Protein AF-A0A7Y4K3S4-F1 (afdb_monomer_lite)

Radius of gyration: 18.19 Å; chains: 1; bounding box: 39×28×63 Å

Foldseek 3Di:
DVQLVVVQCPPPLSVVVDDPCCVVPPVVVVVVVLVCLLLPQDPVCPVVNLVVLLVLLLVCLVSPPDLVSVVVSLVSVLVVVLVCLVVVPPDPVSSVVSNVVSVVSSVVSSVSSPVSNVVNNVVVVVVVVVVVVVVVVVD

Secondary structure (DSSP, 8-state):
-HHHHHHHHHSTTGGGG--HHHIIIIIHHHHHHHHHHHHT--GGGHHHHHHHHHHHHHHHHHHT--HHHHHHHHHHHHHHHHHHHHHHSSSHHHHHHHHHHHHHHHHHHHHHHHHHHHHHHHHHHHHHHHHHHHHHH--

pLDDT: mean 95.07, std 4.41, range [55.06, 98.19]

Structure (mmCIF, N/CA/C/O backbone):
data_AF-A0A7Y4K3S4-F1
#
_entry.id   AF-A0A7Y4K3S4-F1
#
loop_
_atom_site.group_PDB
_atom_site.id
_atom_site.type_symbol
_atom_site.label_atom_id
_atom_site.label_alt_id
_atom_site.label_comp_id
_atom_site.label_asym_id
_atom_site.label_entity_id
_atom_site.label_seq_id
_atom_site.pdbx_PDB_ins_code
_atom_site.Cartn_x
_atom_site.Cartn_y
_atom_site.Cartn_z
_atom_site.occupancy
_atom_site.B_iso_or_equiv
_atom_site.auth_seq_id
_atom_site.auth_comp_id
_atom_site.auth_asym_id
_atom_site.auth_atom_id
_atom_site.pdbx_PDB_model_num
ATOM 1 N N . ALA A 1 1 ? -3.766 0.348 -11.217 1.00 87.25 1 ALA A N 1
ATOM 2 C CA . ALA A 1 1 ? -4.828 0.667 -10.233 1.00 87.25 1 ALA A CA 1
ATOM 3 C C . ALA A 1 1 ? -6.135 -0.085 -10.502 1.00 87.25 1 ALA A C 1
ATOM 5 O O . ALA A 1 1 ? -6.598 -0.759 -9.598 1.00 87.25 1 ALA A O 1
ATOM 6 N N . GLN A 1 2 ? -6.715 -0.032 -11.709 1.00 91.19 2 GLN A N 1
ATOM 7 C CA . GLN A 1 2 ? -7.946 -0.777 -12.031 1.00 91.19 2 GLN A CA 1
ATOM 8 C C . GLN A 1 2 ? -7.839 -2.278 -11.705 1.00 91.19 2 GLN A C 1
ATOM 10 O O . GLN A 1 2 ? -8.594 -2.786 -10.880 1.00 91.19 2 GLN A O 1
ATOM 15 N N . ARG A 1 3 ? -6.819 -2.948 -12.253 1.00 93.31 3 ARG A N 1
ATOM 16 C CA . ARG A 1 3 ? -6.565 -4.377 -12.035 1.00 93.31 3 ARG A CA 1
ATOM 17 C C . ARG A 1 3 ? -6.435 -4.782 -10.559 1.00 93.31 3 ARG A C 1
ATOM 19 O O . ARG A 1 3 ? -6.918 -5.833 -10.158 1.00 93.31 3 ARG A O 1
ATOM 26 N N . PHE A 1 4 ? -5.860 -3.914 -9.725 1.00 95.25 4 PHE A N 1
ATOM 27 C CA . PHE A 1 4 ? -5.789 -4.121 -8.275 1.00 95.25 4 PHE A CA 1
ATOM 28 C C . PHE A 1 4 ? -7.178 -4.238 -7.640 1.00 95.25 4 PHE A C 1
ATOM 30 O O . PHE A 1 4 ? -7.427 -5.171 -6.878 1.00 95.25 4 PHE A O 1
ATOM 37 N N . TYR A 1 5 ? -8.098 -3.327 -7.970 1.00 95.25 5 TYR A N 1
ATOM 38 C CA . TYR A 1 5 ? -9.444 -3.367 -7.403 1.00 95.25 5 TYR A CA 1
ATOM 39 C C . TYR A 1 5 ? -10.297 -4.480 -8.006 1.00 95.25 5 TYR A C 1
ATOM 41 O O . TYR A 1 5 ? -11.087 -5.064 -7.274 1.00 95.25 5 TYR A O 1
ATOM 49 N N . GLU A 1 6 ? -10.115 -4.827 -9.283 1.00 94.25 6 GLU A N 1
ATOM 50 C CA . GLU A 1 6 ? -10.768 -5.998 -9.887 1.00 94.25 6 GLU A CA 1
ATOM 51 C C . GLU A 1 6 ? -10.431 -7.281 -9.120 1.00 94.25 6 GLU A C 1
ATOM 53 O O . GLU A 1 6 ? -11.334 -8.026 -8.744 1.00 94.25 6 GLU A O 1
ATOM 58 N N . VAL A 1 7 ? -9.148 -7.502 -8.815 1.00 94.81 7 VAL A N 1
ATOM 59 C CA . VAL A 1 7 ? -8.703 -8.676 -8.048 1.00 94.81 7 VAL A CA 1
ATOM 60 C C . VAL A 1 7 ? -9.234 -8.643 -6.612 1.00 94.81 7 VAL A C 1
ATOM 62 O O . VAL A 1 7 ? -9.724 -9.656 -6.117 1.00 94.81 7 VAL A O 1
ATOM 65 N N . LEU A 1 8 ? -9.179 -7.498 -5.924 1.00 94.69 8 LEU A N 1
ATOM 66 C CA . LEU A 1 8 ? -9.666 -7.412 -4.541 1.00 94.69 8 LEU A CA 1
ATOM 67 C C . LEU A 1 8 ? -11.195 -7.503 -4.429 1.00 94.69 8 LEU A C 1
ATOM 69 O O . LEU A 1 8 ? -11.695 -8.027 -3.440 1.00 94.69 8 LEU A O 1
ATOM 73 N N . LEU A 1 9 ? -11.957 -7.057 -5.429 1.00 94.44 9 LEU A N 1
ATOM 74 C CA . LEU A 1 9 ? -13.419 -7.205 -5.442 1.00 94.44 9 LEU A CA 1
ATOM 75 C C . LEU A 1 9 ? -13.867 -8.670 -5.587 1.00 94.44 9 LEU A C 1
ATOM 77 O O . LEU A 1 9 ? -14.992 -8.996 -5.204 1.00 94.44 9 LEU A O 1
ATOM 81 N N . GLN A 1 10 ? -12.997 -9.546 -6.100 1.00 94.56 10 GLN A N 1
ATOM 82 C CA . GLN A 1 10 ? -13.227 -10.993 -6.163 1.00 94.56 10 GLN A CA 1
ATOM 83 C C . GLN A 1 10 ? -12.910 -11.711 -4.840 1.00 94.56 10 GLN A C 1
ATOM 85 O O . GLN A 1 10 ? -13.362 -12.834 -4.628 1.00 94.56 10 GLN A O 1
ATOM 90 N N . ASP A 1 11 ? -12.172 -11.079 -3.924 1.00 95.19 11 ASP A N 1
ATOM 91 C CA . ASP A 1 11 ? -11.886 -11.631 -2.601 1.00 95.19 11 ASP A CA 1
ATOM 92 C C . ASP A 1 11 ? -13.023 -11.285 -1.623 1.00 95.19 11 ASP A C 1
ATOM 94 O O . ASP A 1 11 ? -13.282 -10.120 -1.311 1.00 95.19 11 ASP A O 1
ATOM 98 N N . GLY A 1 12 ? -13.709 -12.308 -1.105 1.00 95.69 12 GLY A N 1
ATOM 99 C CA . GLY A 1 12 ? -14.866 -12.127 -0.223 1.00 95.69 12 GLY A CA 1
ATOM 100 C C . GLY A 1 12 ? -14.567 -11.401 1.096 1.00 95.69 12 GLY A C 1
ATOM 101 O O . GLY A 1 12 ? -15.481 -10.817 1.681 1.00 95.69 12 GLY A O 1
ATOM 102 N N . ARG A 1 13 ? -13.315 -11.398 1.576 1.00 95.88 13 ARG A N 1
ATOM 103 C CA . ARG A 1 13 ? -12.906 -10.630 2.765 1.00 95.88 13 ARG A CA 1
ATOM 104 C C . ARG A 1 13 ? -12.630 -9.179 2.390 1.00 95.88 13 ARG A C 1
ATOM 106 O O . ARG A 1 13 ? -13.098 -8.286 3.091 1.00 95.88 13 ARG A O 1
ATOM 113 N N . ALA A 1 14 ? -11.931 -8.937 1.281 1.00 95.31 14 ALA A N 1
ATOM 114 C CA . ALA A 1 14 ? -11.623 -7.581 0.823 1.00 95.31 14 ALA A CA 1
ATOM 115 C C . ALA A 1 14 ? -12.877 -6.822 0.360 1.00 95.31 14 ALA A C 1
ATOM 117 O O . ALA A 1 14 ? -13.025 -5.640 0.668 1.00 95.31 14 ALA A O 1
ATOM 118 N N . ARG A 1 15 ? -13.833 -7.505 -0.282 1.00 94.88 15 ARG A N 1
ATOM 119 C CA . ARG A 1 15 ? -15.110 -6.921 -0.724 1.00 94.88 15 ARG A CA 1
ATOM 120 C C . ARG A 1 15 ? -15.946 -6.329 0.419 1.00 94.88 15 ARG A C 1
ATOM 122 O O . ARG A 1 15 ? -16.753 -5.443 0.174 1.00 94.88 15 ARG A O 1
ATOM 129 N N . ARG A 1 16 ? -15.733 -6.743 1.674 1.00 95.31 16 ARG A N 1
ATOM 130 C CA . ARG A 1 16 ? -16.394 -6.133 2.848 1.00 95.31 16 ARG A CA 1
ATOM 131 C C . ARG A 1 16 ? -15.979 -4.678 3.081 1.00 95.31 16 ARG A C 1
ATOM 133 O O . ARG A 1 16 ? -16.710 -3.940 3.730 1.00 95.31 16 ARG A O 1
ATOM 14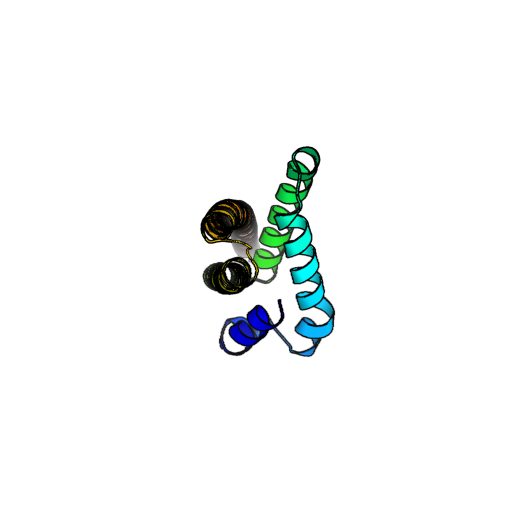0 N N . PHE A 1 17 ? -14.825 -4.277 2.553 1.00 94.31 17 PHE A N 1
ATOM 141 C CA . PHE A 1 17 ? -14.255 -2.937 2.700 1.00 94.31 17 PHE A CA 1
ATOM 142 C C . PHE A 1 17 ? -14.357 -2.100 1.418 1.00 94.31 17 PHE A C 1
ATOM 144 O O . PHE A 1 17 ? -13.855 -0.979 1.389 1.00 94.31 17 PHE A O 1
ATOM 151 N N . LEU A 1 18 ? -14.951 -2.646 0.350 1.00 93.50 18 LEU A N 1
ATOM 152 C CA . LEU A 1 18 ? -14.931 -2.061 -0.989 1.00 93.50 18 LEU A CA 1
ATOM 153 C C . LEU A 1 18 ? -16.332 -2.067 -1.609 1.00 93.50 18 LEU A C 1
ATOM 155 O O . LEU A 1 18 ? -16.986 -3.105 -1.680 1.00 93.50 18 LEU A O 1
ATOM 159 N N . SER A 1 19 ? -16.753 -0.931 -2.164 1.00 89.75 19 SER A N 1
ATOM 160 C CA . SER A 1 19 ? -17.888 -0.854 -3.094 1.00 89.75 19 SER A CA 1
ATOM 161 C C . SER A 1 19 ? -17.427 -0.359 -4.466 1.00 89.75 19 SER A C 1
ATOM 163 O O . SER A 1 19 ? -16.432 0.359 -4.565 1.00 89.75 19 SER A O 1
ATOM 165 N N . HIS A 1 20 ? -18.133 -0.723 -5.543 1.00 87.75 20 HIS A N 1
ATOM 166 C CA . HIS A 1 20 ? -17.777 -0.270 -6.897 1.00 87.75 20 HIS A CA 1
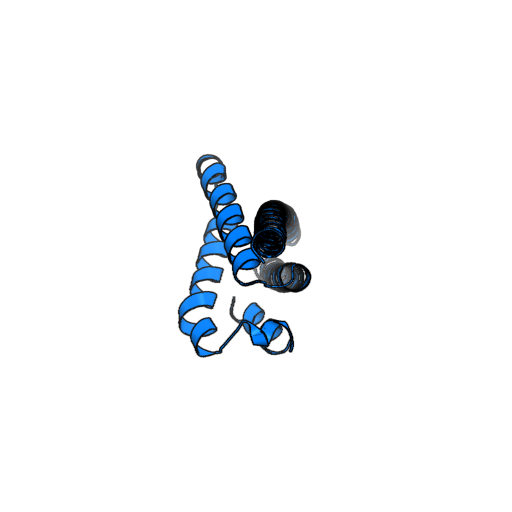ATOM 167 C C . HIS A 1 20 ? -17.745 1.259 -7.013 1.00 87.75 20 HIS A C 1
ATOM 169 O O . HIS A 1 20 ? -16.837 1.809 -7.635 1.00 87.75 20 HIS A O 1
ATOM 175 N N . ASP A 1 21 ? -18.691 1.939 -6.365 1.00 92.06 21 ASP A N 1
ATOM 176 C CA . ASP A 1 21 ? -18.753 3.397 -6.360 1.00 92.06 21 ASP A CA 1
ATOM 177 C C . ASP A 1 21 ? -17.566 4.017 -5.607 1.00 92.06 21 ASP A C 1
ATOM 179 O O . ASP A 1 21 ? -16.834 4.844 -6.152 1.00 92.06 21 ASP A O 1
ATOM 183 N N . GLN A 1 22 ? -17.278 3.522 -4.398 1.00 91.81 22 GLN A N 1
ATOM 184 C CA . GLN A 1 22 ? -16.139 3.976 -3.599 1.00 91.81 22 GLN A CA 1
ATOM 185 C C . GLN A 1 22 ? -14.807 3.746 -4.327 1.00 91.81 22 GLN A C 1
ATOM 187 O O . GLN A 1 22 ? -13.921 4.607 -4.302 1.00 91.81 22 GLN A O 1
ATOM 192 N N . VAL A 1 23 ? -14.667 2.599 -5.000 1.00 92.75 23 VAL A N 1
ATOM 193 C CA . VAL A 1 23 ? -13.496 2.276 -5.817 1.00 92.75 23 VAL A CA 1
ATOM 194 C C . VAL A 1 23 ? -13.328 3.297 -6.936 1.00 92.75 23 VAL A C 1
ATOM 196 O O . VAL A 1 23 ? -12.270 3.920 -7.024 1.00 92.75 23 VAL A O 1
ATOM 199 N N . LYS A 1 24 ? -14.369 3.508 -7.748 1.00 91.19 24 LYS A N 1
ATOM 200 C CA . LYS A 1 24 ? -14.306 4.376 -8.927 1.00 91.19 24 LYS A CA 1
ATOM 201 C C . LYS A 1 24 ? -14.077 5.839 -8.555 1.00 91.19 24 LYS A C 1
ATOM 203 O O . LYS A 1 24 ? -13.236 6.499 -9.158 1.00 91.19 24 LYS A O 1
ATOM 208 N N . GLN A 1 25 ? -14.811 6.344 -7.566 1.00 93.88 25 GLN A N 1
ATOM 209 C CA . GLN A 1 25 ? -14.819 7.770 -7.248 1.00 93.88 25 GLN A CA 1
ATOM 210 C C . GLN A 1 25 ? -13.662 8.199 -6.340 1.00 93.88 25 GLN A C 1
ATOM 212 O O . GLN A 1 25 ? -13.236 9.352 -6.392 1.00 93.88 25 GLN A O 1
ATOM 217 N N . ARG A 1 26 ? -13.156 7.305 -5.478 1.00 94.12 26 ARG A N 1
ATOM 218 C CA . ARG A 1 26 ? -12.217 7.693 -4.409 1.00 94.12 26 ARG A CA 1
ATOM 219 C C . ARG A 1 26 ? -10.941 6.867 -4.392 1.00 94.12 26 ARG A C 1
ATOM 221 O O . ARG A 1 26 ? -9.853 7.443 -4.437 1.00 94.12 26 ARG A O 1
ATOM 228 N N . LEU A 1 27 ? -11.056 5.542 -4.309 1.00 95.38 27 LEU A N 1
ATOM 229 C CA . LEU A 1 27 ? -9.900 4.692 -4.010 1.00 95.38 27 LEU A CA 1
ATOM 230 C C . LEU A 1 27 ? -8.960 4.543 -5.210 1.00 95.38 27 LEU A C 1
ATOM 232 O O . LEU A 1 27 ? -7.749 4.658 -5.046 1.00 95.38 27 LEU A O 1
ATOM 236 N N . GLN A 1 28 ? -9.488 4.377 -6.424 1.00 95.38 28 GLN A N 1
ATOM 237 C CA . GLN A 1 28 ? -8.663 4.268 -7.627 1.00 95.38 28 GLN A CA 1
ATOM 238 C C . GLN A 1 28 ? -7.843 5.539 -7.910 1.00 95.38 28 GLN A C 1
ATOM 240 O O . GLN A 1 28 ? -6.627 5.405 -8.082 1.00 95.38 28 GLN A O 1
ATOM 245 N N . PRO A 1 29 ? -8.420 6.757 -7.879 1.00 96.44 29 PRO A N 1
ATOM 246 C CA . PRO A 1 29 ? -7.631 7.983 -7.984 1.00 96.44 29 PRO A CA 1
ATOM 247 C C . PRO A 1 29 ? -6.593 8.133 -6.863 1.00 96.44 29 PRO A C 1
ATOM 249 O O . PRO A 1 29 ? -5.474 8.576 -7.112 1.00 96.44 29 PRO A O 1
ATOM 252 N N . ALA A 1 30 ? -6.935 7.756 -5.625 1.00 96.06 30 ALA A N 1
ATOM 253 C CA . ALA A 1 30 ? -5.996 7.808 -4.503 1.00 96.06 30 ALA A CA 1
ATOM 254 C C . ALA A 1 30 ? -4.811 6.850 -4.695 1.00 96.06 30 ALA A C 1
ATOM 256 O O . ALA A 1 30 ? -3.668 7.251 -4.497 1.00 96.06 30 ALA A O 1
ATOM 257 N N . MET A 1 31 ? -5.074 5.626 -5.156 1.00 96.56 31 MET A N 1
ATOM 258 C CA . MET A 1 31 ? -4.045 4.637 -5.476 1.00 96.56 31 MET A CA 1
ATOM 259 C C . MET A 1 31 ? -3.116 5.122 -6.593 1.00 96.56 31 MET A C 1
ATOM 261 O O . MET A 1 31 ? -1.907 4.948 -6.507 1.00 96.56 31 MET A O 1
ATOM 265 N N . GLN A 1 32 ? -3.661 5.752 -7.637 1.00 96.25 32 GLN A N 1
ATOM 266 C CA . GLN A 1 32 ? -2.846 6.323 -8.715 1.00 96.25 32 GLN A CA 1
ATOM 267 C C . GLN A 1 32 ? -1.925 7.432 -8.200 1.00 96.25 32 GLN A C 1
ATOM 269 O O . GLN A 1 32 ? -0.738 7.413 -8.507 1.00 96.25 32 GLN A O 1
ATOM 274 N N . ARG A 1 33 ? -2.443 8.354 -7.376 1.00 96.44 33 ARG A N 1
ATOM 275 C CA . ARG A 1 33 ? -1.618 9.402 -6.753 1.00 96.44 33 ARG A CA 1
ATOM 276 C C . ARG A 1 33 ? -0.524 8.817 -5.864 1.00 96.44 33 ARG A C 1
ATOM 278 O O . ARG A 1 33 ? 0.611 9.269 -5.946 1.00 96.44 33 ARG A O 1
ATOM 285 N N . TRP A 1 34 ? -0.853 7.804 -5.062 1.00 96.38 34 TRP A N 1
ATOM 286 C CA . TRP A 1 34 ? 0.122 7.118 -4.214 1.00 96.38 34 TRP A CA 1
ATOM 287 C C . TRP A 1 34 ? 1.224 6.442 -5.036 1.00 96.38 34 TRP A C 1
ATOM 289 O O . TRP A 1 34 ? 2.392 6.612 -4.712 1.00 96.38 34 TRP A O 1
ATOM 299 N N . LEU A 1 35 ? 0.876 5.747 -6.127 1.00 95.94 35 LEU A N 1
ATOM 300 C CA . LEU A 1 35 ? 1.860 5.128 -7.023 1.00 95.94 35 LEU A CA 1
ATOM 301 C C . LEU A 1 35 ? 2.784 6.166 -7.661 1.00 95.94 35 LEU A C 1
ATOM 303 O O . LEU A 1 35 ? 3.994 5.978 -7.649 1.00 95.94 35 LEU A O 1
ATOM 307 N N . VAL A 1 36 ? 2.231 7.261 -8.194 1.00 95.62 36 VAL A N 1
ATOM 308 C CA . VAL A 1 36 ? 3.042 8.333 -8.791 1.00 95.62 36 VAL A CA 1
ATOM 309 C C . VAL A 1 36 ? 3.990 8.907 -7.747 1.00 95.62 36 VAL A C 1
ATOM 311 O O . VAL A 1 36 ? 5.192 8.912 -7.970 1.00 95.62 36 VAL A O 1
ATOM 314 N N . GLN A 1 37 ? 3.473 9.300 -6.580 1.00 95.56 37 GLN A N 1
ATOM 315 C CA . GLN A 1 37 ? 4.298 9.827 -5.497 1.00 95.56 37 GLN A CA 1
ATOM 316 C C . GLN A 1 37 ? 5.416 8.849 -5.120 1.00 95.56 37 GLN A C 1
ATOM 318 O O . GLN A 1 37 ? 6.571 9.252 -5.037 1.00 95.56 37 GLN A O 1
ATOM 323 N N . LEU A 1 38 ? 5.088 7.574 -4.906 1.00 94.69 38 LEU A N 1
ATOM 324 C CA . LEU A 1 38 ? 6.046 6.560 -4.480 1.00 94.69 38 LEU A CA 1
ATOM 325 C C . LEU A 1 38 ? 7.172 6.363 -5.506 1.00 94.69 38 LEU A C 1
ATOM 327 O O . LEU A 1 38 ? 8.333 6.283 -5.120 1.00 94.69 38 LEU A O 1
ATOM 331 N N . LEU A 1 39 ? 6.836 6.316 -6.797 1.00 94.12 39 LEU A N 1
ATOM 332 C CA . LEU A 1 39 ? 7.788 6.016 -7.871 1.00 94.12 39 LEU A CA 1
ATOM 333 C C . LEU A 1 39 ? 8.583 7.234 -8.356 1.00 94.12 39 LEU A C 1
ATOM 335 O O . LEU A 1 39 ? 9.612 7.061 -9.000 1.00 94.12 39 LEU A O 1
ATOM 339 N N . THR A 1 40 ? 8.136 8.455 -8.054 1.00 95.19 40 THR A N 1
ATOM 340 C CA . THR A 1 40 ? 8.829 9.694 -8.446 1.00 95.19 40 THR A CA 1
ATOM 341 C C . THR A 1 40 ? 9.401 10.462 -7.253 1.00 95.19 40 THR A C 1
ATOM 343 O O . THR A 1 40 ? 9.759 11.632 -7.394 1.00 95.19 40 THR A O 1
ATOM 346 N N . THR A 1 41 ? 9.451 9.856 -6.062 1.00 95.94 41 THR A N 1
ATOM 347 C CA . THR A 1 41 ? 10.042 10.488 -4.873 1.00 95.94 41 THR A CA 1
ATOM 348 C C . THR A 1 41 ? 11.552 10.645 -5.056 1.00 95.94 41 THR A C 1
ATOM 350 O O . THR A 1 41 ? 12.262 9.669 -5.282 1.00 95.94 41 THR A O 1
ATOM 353 N N . ASN A 1 42 ? 12.047 11.875 -4.918 1.00 94.88 42 ASN A N 1
ATOM 354 C CA . ASN A 1 42 ? 13.474 12.190 -4.852 1.00 94.88 42 ASN A CA 1
ATOM 355 C C . ASN A 1 42 ? 13.939 12.320 -3.388 1.00 94.88 42 ASN A C 1
ATOM 357 O O . ASN A 1 42 ? 13.138 12.177 -2.464 1.00 94.88 42 ASN A O 1
ATOM 361 N N . ALA A 1 43 ? 15.225 12.618 -3.175 1.00 94.69 43 ALA A N 1
ATOM 362 C CA . ALA A 1 43 ? 15.819 12.733 -1.841 1.00 94.69 43 ALA A CA 1
ATOM 363 C C . ALA A 1 43 ? 15.058 13.703 -0.914 1.00 94.69 43 ALA A C 1
ATOM 365 O O . ALA A 1 43 ? 14.735 13.345 0.219 1.00 94.69 43 ALA A O 1
ATOM 366 N N . ASP A 1 44 ? 14.690 14.882 -1.419 1.00 96.62 44 ASP A N 1
ATOM 367 C CA . ASP A 1 44 ? 13.961 15.897 -0.648 1.00 96.62 44 ASP A CA 1
ATOM 368 C C . ASP A 1 44 ? 12.536 15.440 -0.282 1.00 96.62 44 ASP A C 1
ATOM 370 O O . ASP A 1 44 ? 11.981 15.824 0.749 1.00 96.62 44 ASP A O 1
ATOM 374 N N . GLY A 1 45 ? 11.939 14.576 -1.108 1.00 95.69 45 GLY A N 1
ATOM 375 C CA . GLY A 1 45 ? 10.599 14.028 -0.911 1.00 95.69 45 GLY A CA 1
ATOM 376 C C . GLY A 1 45 ? 10.513 12.860 0.076 1.00 95.69 45 GLY A C 1
ATOM 377 O O . GLY A 1 45 ? 9.401 12.495 0.473 1.00 95.69 45 GLY A O 1
ATOM 378 N N . ILE A 1 46 ? 11.640 12.275 0.506 1.00 95.50 46 ILE A N 1
ATOM 379 C CA . ILE A 1 46 ? 11.655 11.047 1.324 1.00 95.50 46 ILE A CA 1
ATOM 380 C C . ILE A 1 46 ? 10.860 11.224 2.621 1.00 95.50 46 ILE A C 1
ATOM 382 O O . ILE A 1 46 ? 10.025 10.382 2.958 1.00 95.50 46 ILE A O 1
ATOM 386 N N . ALA A 1 47 ? 11.056 12.336 3.337 1.00 96.19 47 ALA A N 1
ATOM 387 C CA . ALA A 1 47 ? 10.344 12.590 4.591 1.00 96.19 47 ALA A CA 1
ATOM 388 C C . ALA A 1 47 ? 8.815 12.623 4.390 1.00 96.19 47 ALA A C 1
ATOM 390 O O . ALA A 1 47 ? 8.062 12.052 5.186 1.00 96.19 47 ALA A O 1
ATOM 391 N N . GLY A 1 48 ? 8.356 13.229 3.290 1.00 96.00 48 GLY A N 1
ATOM 392 C CA . GLY A 1 48 ? 6.942 13.272 2.916 1.00 96.00 48 GLY A CA 1
ATOM 393 C C . GLY A 1 48 ? 6.390 11.903 2.510 1.00 96.00 48 GLY A C 1
ATOM 394 O O . GLY A 1 48 ? 5.277 11.540 2.905 1.00 96.00 48 GLY A O 1
ATOM 395 N N . ALA A 1 49 ? 7.169 11.105 1.777 1.00 95.75 49 ALA A N 1
ATOM 396 C CA . ALA A 1 49 ? 6.796 9.742 1.407 1.00 95.75 49 ALA A CA 1
ATOM 397 C C . ALA A 1 49 ? 6.640 8.843 2.644 1.00 95.75 49 ALA A C 1
ATOM 399 O O . ALA A 1 49 ? 5.628 8.152 2.777 1.00 95.75 49 ALA A O 1
ATOM 400 N N . VAL A 1 50 ? 7.575 8.920 3.598 1.00 96.50 50 VAL A N 1
ATOM 401 C CA . VAL A 1 50 ? 7.504 8.188 4.873 1.00 96.50 50 VAL A CA 1
ATOM 402 C C . VAL A 1 50 ? 6.282 8.616 5.689 1.00 96.50 50 VAL A C 1
ATOM 404 O O . VAL A 1 50 ? 5.540 7.764 6.182 1.00 96.50 50 VAL A O 1
ATOM 407 N N . ALA A 1 51 ? 6.025 9.923 5.808 1.00 97.06 51 ALA A N 1
ATOM 408 C CA . ALA A 1 51 ? 4.833 10.428 6.491 1.00 97.06 51 ALA A CA 1
ATOM 409 C C . ALA A 1 51 ? 3.540 9.910 5.838 1.00 97.06 51 ALA A C 1
ATOM 411 O O . ALA A 1 51 ? 2.606 9.513 6.537 1.00 97.06 51 ALA A O 1
ATOM 412 N N . SER A 1 52 ? 3.515 9.828 4.506 1.00 96.31 52 SER A N 1
ATOM 413 C CA . SER A 1 52 ? 2.379 9.287 3.758 1.00 96.31 52 SER A CA 1
ATOM 414 C C . SER A 1 52 ? 2.149 7.804 4.069 1.00 96.31 52 SER A C 1
ATOM 416 O O . SER A 1 52 ? 1.010 7.421 4.334 1.00 96.31 52 SER A O 1
ATOM 418 N N . GLN A 1 53 ? 3.201 6.974 4.134 1.00 97.62 53 GLN A N 1
ATOM 419 C CA . GLN A 1 53 ? 3.039 5.557 4.504 1.00 97.62 53 GLN A CA 1
ATOM 420 C C . GLN A 1 53 ? 2.499 5.386 5.927 1.00 97.62 53 GLN A C 1
ATOM 422 O O . GLN A 1 53 ? 1.667 4.508 6.159 1.00 97.62 53 GLN A O 1
ATOM 427 N N . ARG A 1 54 ? 2.895 6.258 6.868 1.00 97.81 54 ARG A N 1
ATOM 428 C CA . ARG A 1 54 ? 2.348 6.248 8.235 1.00 97.81 54 ARG A CA 1
ATOM 429 C C . ARG A 1 54 ? 0.850 6.528 8.248 1.00 97.81 54 ARG A C 1
ATOM 431 O O . ARG A 1 54 ? 0.091 5.746 8.814 1.00 97.81 54 ARG A O 1
ATOM 438 N N . VAL A 1 55 ? 0.422 7.593 7.567 1.00 97.75 55 VAL A N 1
ATOM 439 C CA . VAL A 1 55 ? -1.001 7.950 7.450 1.00 97.75 55 VAL A CA 1
ATOM 440 C C . VAL A 1 55 ? -1.794 6.811 6.813 1.00 97.75 55 VAL A C 1
ATOM 442 O O . VAL A 1 55 ? -2.871 6.460 7.291 1.00 97.75 55 VAL A O 1
ATOM 445 N N . ILE A 1 56 ? -1.263 6.199 5.754 1.00 97.69 56 ILE A N 1
ATOM 446 C CA . ILE A 1 56 ? -1.926 5.085 5.075 1.00 97.69 56 ILE A CA 1
ATOM 447 C C . ILE A 1 56 ? -2.040 3.871 6.007 1.00 97.69 56 ILE A C 1
ATOM 449 O O . ILE A 1 56 ? -3.115 3.274 6.080 1.00 97.69 56 ILE A O 1
ATOM 453 N N . GLY A 1 57 ? -0.984 3.521 6.745 1.00 98.00 57 GLY A N 1
ATOM 454 C CA . GLY A 1 57 ? -1.012 2.435 7.730 1.00 98.00 57 GLY A CA 1
ATOM 455 C C . GLY A 1 57 ? -2.035 2.677 8.844 1.00 98.00 57 GLY A C 1
ATOM 456 O O . GLY A 1 57 ? -2.842 1.794 9.141 1.00 98.00 57 GLY A O 1
ATOM 457 N N . ASP A 1 58 ? -2.079 3.897 9.389 1.00 98.06 58 ASP A N 1
ATOM 458 C CA . ASP A 1 58 ? -3.065 4.311 10.395 1.00 98.06 58 ASP A CA 1
ATOM 459 C C . ASP A 1 58 ? -4.506 4.196 9.867 1.00 98.06 58 ASP A C 1
ATOM 461 O O . ASP A 1 58 ? -5.398 3.730 10.582 1.00 98.06 58 ASP A O 1
ATOM 465 N N . VAL A 1 59 ? -4.754 4.596 8.613 1.00 97.19 59 VAL A N 1
ATOM 466 C CA . VAL A 1 59 ? -6.075 4.479 7.975 1.00 97.19 59 VAL A CA 1
ATOM 467 C C . VAL A 1 59 ? -6.483 3.013 7.834 1.00 97.19 59 VAL A C 1
ATOM 469 O O . VAL A 1 59 ? -7.593 2.660 8.233 1.00 97.19 59 VAL A O 1
ATOM 472 N N . HIS A 1 60 ? -5.603 2.144 7.330 1.00 97.50 60 HIS A N 1
ATOM 473 C CA . HIS A 1 60 ? -5.908 0.715 7.197 1.00 97.50 60 HIS A CA 1
ATOM 474 C C . HIS A 1 60 ? -6.191 0.062 8.556 1.00 97.50 60 HIS A C 1
ATOM 476 O O . HIS A 1 60 ? -7.135 -0.723 8.669 1.00 97.50 60 HIS A O 1
ATOM 482 N N . ALA A 1 61 ? -5.433 0.421 9.597 1.00 97.38 61 ALA A N 1
ATOM 483 C CA . ALA A 1 61 ? -5.647 -0.086 10.950 1.00 97.38 61 ALA A CA 1
ATOM 484 C C . ALA A 1 61 ? -6.983 0.373 11.532 1.00 97.38 61 ALA A C 1
ATOM 486 O O . ALA A 1 61 ? -7.717 -0.440 12.091 1.00 97.38 61 ALA A O 1
ATOM 487 N N . ARG A 1 62 ? -7.325 1.654 11.350 1.00 95.81 62 ARG A N 1
ATOM 488 C CA . ARG A 1 62 ? -8.585 2.239 11.823 1.00 95.81 62 ARG A CA 1
ATOM 489 C C . ARG A 1 62 ? -9.805 1.631 11.137 1.00 95.81 62 ARG A C 1
ATOM 491 O O . ARG A 1 62 ? -10.809 1.392 11.794 1.00 95.81 62 ARG A O 1
ATOM 498 N N . VAL A 1 63 ? -9.719 1.382 9.830 1.00 95.06 63 VAL A N 1
ATOM 499 C CA . VAL A 1 63 ? -10.778 0.690 9.072 1.00 95.06 63 VAL A CA 1
ATOM 500 C C . VAL A 1 63 ? -10.840 -0.799 9.442 1.00 95.06 63 VAL A C 1
ATOM 502 O O . VAL A 1 63 ? -11.865 -1.447 9.246 1.00 95.06 63 VAL A O 1
ATOM 505 N N . GLY A 1 64 ? -9.763 -1.349 10.009 1.00 95.94 64 GLY A N 1
ATOM 506 C CA . GLY A 1 64 ? -9.680 -2.748 10.414 1.00 95.94 64 GLY A CA 1
ATOM 507 C C . GLY A 1 64 ? -9.391 -3.697 9.253 1.00 95.94 64 GLY A C 1
ATOM 508 O O . GLY A 1 64 ? -9.760 -4.869 9.325 1.00 95.94 64 GLY A O 1
ATOM 509 N N . ILE A 1 65 ? -8.740 -3.211 8.190 1.00 96.69 65 ILE A N 1
ATOM 510 C CA . ILE A 1 65 ? -8.369 -4.034 7.034 1.00 96.69 65 ILE A CA 1
ATOM 511 C C . ILE A 1 65 ? -7.275 -5.021 7.468 1.00 96.69 65 ILE A C 1
ATOM 513 O O . ILE A 1 65 ? -6.216 -4.577 7.906 1.00 96.69 65 ILE A O 1
ATOM 517 N N . PRO A 1 66 ? -7.480 -6.345 7.335 1.00 96.31 66 PRO A N 1
ATOM 518 C CA . PRO A 1 66 ? -6.458 -7.335 7.659 1.00 96.31 66 PRO A CA 1
ATOM 519 C C . PRO A 1 66 ? -5.147 -7.090 6.905 1.00 96.31 66 PRO A C 1
ATOM 521 O O . PRO A 1 66 ? -5.153 -6.883 5.690 1.00 96.31 66 PRO A O 1
ATOM 524 N N . VAL A 1 67 ? -4.016 -7.164 7.613 1.00 95.56 67 VAL A N 1
ATOM 525 C CA . VAL A 1 67 ? -2.690 -6.885 7.033 1.00 95.56 67 VAL A CA 1
ATOM 526 C C . VAL A 1 67 ? -2.350 -7.831 5.876 1.00 95.56 67 VAL A C 1
ATOM 528 O O . VAL A 1 67 ? -1.732 -7.417 4.902 1.00 95.56 67 VAL A O 1
ATOM 531 N N . ASP A 1 68 ? -2.837 -9.074 5.910 1.00 96.50 68 ASP A N 1
ATOM 532 C CA . ASP A 1 68 ? -2.652 -10.029 4.814 1.00 96.50 68 ASP A CA 1
ATOM 533 C C . ASP A 1 68 ? -3.383 -9.612 3.520 1.00 96.50 68 ASP A C 1
ATOM 535 O O . ASP A 1 68 ? -2.941 -9.944 2.420 1.00 96.50 68 ASP A O 1
ATOM 539 N N . LEU A 1 69 ? -4.477 -8.842 3.620 1.00 97.44 69 LEU A N 1
ATOM 540 C CA . LEU A 1 69 ? -5.147 -8.267 2.449 1.00 97.44 69 LEU A CA 1
ATOM 541 C C . LEU A 1 69 ? -4.383 -7.059 1.899 1.00 97.44 69 LEU A C 1
ATOM 543 O O . LEU A 1 69 ? -4.337 -6.878 0.682 1.00 97.44 69 LEU A O 1
ATOM 547 N N . VAL A 1 70 ? -3.747 -6.270 2.772 1.00 96.75 70 VAL A N 1
ATOM 548 C CA . VAL A 1 70 ? -2.863 -5.165 2.365 1.00 96.75 70 VAL A CA 1
ATOM 549 C C . VAL A 1 70 ? -1.668 -5.714 1.580 1.00 96.75 70 VAL A C 1
ATOM 551 O O . VAL A 1 70 ? -1.414 -5.275 0.455 1.00 96.75 70 VAL A O 1
ATOM 554 N N . THR A 1 71 ? -0.989 -6.738 2.105 1.00 95.94 71 THR A N 1
ATOM 555 C CA . THR A 1 71 ? 0.163 -7.361 1.432 1.00 95.94 71 THR A CA 1
ATOM 556 C C . THR A 1 71 ? -0.240 -8.113 0.161 1.00 95.94 71 THR A C 1
ATOM 558 O O . THR A 1 71 ? 0.462 -8.030 -0.849 1.00 95.94 71 THR A O 1
ATOM 561 N N . ARG A 1 72 ? -1.411 -8.771 0.135 1.00 96.19 72 ARG A N 1
ATOM 562 C CA . ARG A 1 72 ? -2.003 -9.315 -1.104 1.00 96.19 72 ARG A CA 1
ATOM 563 C C . ARG A 1 72 ? -2.184 -8.225 -2.155 1.00 96.19 72 ARG A C 1
ATOM 565 O O . ARG A 1 72 ? -1.814 -8.435 -3.309 1.00 96.19 72 ARG A O 1
ATOM 572 N N . GLY A 1 73 ? -2.744 -7.084 -1.768 1.00 96.25 73 GLY A N 1
ATOM 573 C CA . GLY A 1 73 ? -2.934 -5.949 -2.658 1.00 96.25 73 GLY A CA 1
ATOM 574 C C . GLY A 1 73 ? -1.611 -5.442 -3.239 1.00 96.25 73 GLY A C 1
ATOM 575 O O . GLY A 1 73 ? -1.492 -5.270 -4.453 1.00 96.25 73 GLY A O 1
ATOM 576 N N . ALA A 1 74 ? -0.593 -5.262 -2.399 1.00 96.44 74 ALA A N 1
ATOM 577 C CA . ALA A 1 74 ? 0.729 -4.844 -2.857 1.00 96.44 74 ALA A CA 1
ATOM 578 C C . ALA A 1 74 ? 1.368 -5.849 -3.820 1.00 96.44 74 ALA A C 1
ATOM 580 O O . ALA A 1 74 ? 1.930 -5.440 -4.832 1.00 96.44 74 ALA A O 1
ATOM 581 N N . ARG A 1 75 ? 1.211 -7.155 -3.572 1.00 96.56 75 ARG A N 1
ATOM 582 C CA . ARG A 1 75 ? 1.667 -8.201 -4.499 1.00 96.56 75 ARG A CA 1
ATOM 583 C C . ARG A 1 75 ? 1.001 -8.085 -5.872 1.00 96.56 75 ARG A C 1
ATOM 585 O O . ARG A 1 75 ? 1.684 -8.235 -6.879 1.00 96.56 75 ARG A O 1
ATOM 592 N N . VAL A 1 76 ? -0.305 -7.801 -5.923 1.00 97.12 76 VAL A N 1
ATOM 593 C CA . VAL A 1 76 ? -1.018 -7.566 -7.194 1.00 97.12 76 VAL A CA 1
ATOM 594 C C . VAL A 1 76 ? -0.450 -6.338 -7.907 1.00 97.12 76 VAL A C 1
ATOM 596 O O . VAL A 1 76 ? -0.147 -6.420 -9.089 1.00 97.12 76 VAL A O 1
ATOM 599 N N . LEU A 1 77 ? -0.242 -5.221 -7.202 1.00 96.56 77 LEU A N 1
ATOM 600 C CA . LEU A 1 77 ? 0.349 -4.016 -7.802 1.00 96.56 77 LEU A CA 1
ATOM 601 C C . LEU A 1 77 ? 1.762 -4.259 -8.334 1.00 96.56 77 LEU A C 1
ATOM 603 O O . LEU A 1 77 ? 2.043 -3.893 -9.471 1.00 96.56 77 LEU A O 1
ATOM 607 N N . LYS A 1 78 ? 2.627 -4.883 -7.528 1.00 96.75 78 LYS A N 1
ATOM 608 C CA . LYS A 1 78 ? 4.020 -5.183 -7.881 1.00 96.75 78 LYS A CA 1
ATOM 609 C C . LYS A 1 78 ? 4.083 -6.044 -9.143 1.00 96.75 78 LYS A C 1
ATOM 611 O O . LYS A 1 78 ? 4.817 -5.711 -10.062 1.00 96.75 78 LYS A O 1
ATOM 616 N N . HIS A 1 79 ? 3.248 -7.082 -9.228 1.00 96.88 79 HIS A N 1
ATOM 617 C CA . HIS A 1 79 ? 3.178 -7.940 -10.411 1.00 96.88 79 HIS A CA 1
ATOM 618 C C . HIS A 1 79 ? 2.753 -7.181 -11.676 1.00 96.88 79 HIS A C 1
ATOM 620 O O . HIS A 1 79 ? 3.423 -7.276 -12.697 1.00 96.88 79 HIS A O 1
ATOM 626 N N . GLU A 1 80 ? 1.684 -6.384 -11.607 1.00 96.62 80 GLU A N 1
ATOM 627 C CA . GLU A 1 80 ? 1.205 -5.608 -12.762 1.00 96.62 80 GLU A CA 1
ATOM 628 C C . GLU A 1 80 ? 2.228 -4.570 -13.240 1.00 96.62 80 GLU A C 1
ATOM 630 O O . GLU A 1 80 ? 2.325 -4.284 -14.431 1.00 96.62 80 GLU A O 1
ATOM 635 N N . LEU A 1 81 ? 3.002 -3.998 -12.316 1.00 96.44 81 LEU A N 1
ATOM 636 C CA . LEU A 1 81 ? 4.093 -3.094 -12.661 1.00 96.44 81 LEU A CA 1
ATOM 637 C C . LEU A 1 81 ? 5.282 -3.842 -13.272 1.00 96.44 81 LEU A C 1
ATOM 639 O O . LEU A 1 81 ? 5.879 -3.322 -14.203 1.00 96.44 81 LEU A O 1
ATOM 643 N N . PHE A 1 82 ? 5.602 -5.056 -12.814 1.00 97.19 82 PHE A N 1
ATOM 644 C CA . PHE A 1 82 ? 6.655 -5.874 -13.428 1.00 97.19 82 PHE A CA 1
ATOM 645 C C . PHE A 1 82 ? 6.337 -6.231 -14.873 1.00 97.19 82 PHE A C 1
ATOM 647 O O . PHE A 1 82 ? 7.214 -6.105 -15.718 1.00 97.19 82 PHE A O 1
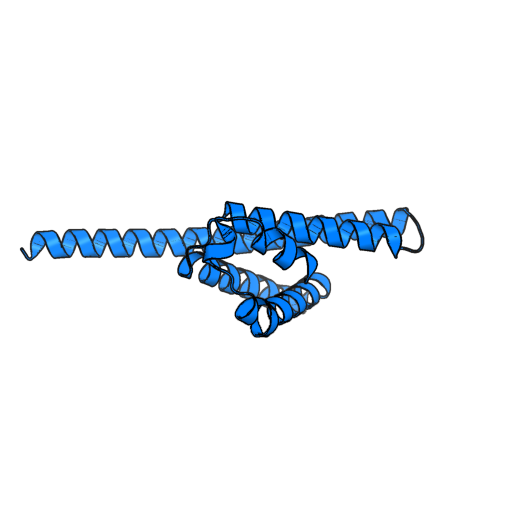ATOM 654 N N . VAL A 1 83 ? 5.094 -6.635 -15.153 1.00 96.75 83 VAL A N 1
ATOM 655 C CA . VAL A 1 83 ? 4.644 -6.923 -16.524 1.00 96.75 83 VAL A CA 1
ATOM 656 C C . VAL A 1 83 ? 4.868 -5.699 -17.412 1.00 96.75 83 VAL A C 1
ATOM 658 O O . VAL A 1 83 ? 5.535 -5.797 -18.431 1.00 96.75 83 VAL A O 1
ATOM 661 N N . ARG A 1 84 ? 4.436 -4.514 -16.965 1.00 95.94 84 ARG A N 1
ATOM 662 C CA . ARG A 1 84 ? 4.644 -3.265 -17.718 1.00 95.94 84 ARG A CA 1
ATOM 663 C C . ARG A 1 84 ? 6.114 -2.909 -17.902 1.00 95.94 84 ARG A C 1
ATOM 665 O O . ARG A 1 84 ? 6.515 -2.546 -18.992 1.00 95.94 84 ARG A O 1
ATOM 672 N N . LEU A 1 85 ? 6.927 -3.015 -16.851 1.00 96.94 85 LEU A N 1
ATOM 673 C CA . LEU A 1 85 ? 8.360 -2.730 -16.943 1.00 96.94 85 LEU A CA 1
ATOM 674 C C . LEU A 1 85 ? 9.081 -3.694 -17.888 1.00 96.94 85 LEU A C 1
ATOM 676 O O . LEU A 1 85 ? 10.053 -3.300 -18.516 1.00 96.94 85 LEU A O 1
ATOM 680 N N . HIS A 1 86 ? 8.628 -4.943 -17.977 1.00 96.62 86 HIS A N 1
ATOM 681 C CA . HIS A 1 86 ? 9.154 -5.902 -18.937 1.00 96.62 86 HIS A CA 1
ATOM 682 C C . HIS A 1 86 ? 8.749 -5.550 -20.374 1.00 96.62 86 HIS A C 1
ATOM 684 O O . HIS A 1 86 ? 9.607 -5.551 -21.251 1.00 96.62 86 HIS A O 1
ATOM 690 N N . ASP A 1 87 ? 7.472 -5.226 -20.590 1.00 97.31 87 ASP A N 1
ATOM 691 C CA . ASP A 1 87 ? 6.908 -4.972 -21.919 1.00 97.31 87 ASP A CA 1
ATOM 692 C C . ASP A 1 87 ? 7.335 -3.609 -22.503 1.00 97.31 87 ASP A C 1
ATOM 694 O O . ASP A 1 87 ? 7.546 -3.492 -23.709 1.00 97.31 87 ASP A O 1
ATOM 698 N N . ASP A 1 88 ? 7.470 -2.582 -21.655 1.00 97.00 88 ASP A N 1
ATOM 699 C CA . ASP A 1 88 ? 7.701 -1.191 -22.071 1.00 97.00 88 ASP A CA 1
ATOM 700 C C . ASP A 1 88 ? 9.193 -0.795 -22.083 1.00 97.00 88 ASP A C 1
ATOM 702 O O . ASP A 1 88 ? 9.552 0.266 -22.603 1.00 97.00 88 ASP A O 1
ATOM 706 N N . ALA A 1 89 ? 10.081 -1.593 -21.478 1.00 97.50 89 ALA A N 1
ATOM 707 C CA . ALA A 1 89 ? 11.504 -1.266 -21.415 1.00 97.50 89 ALA A CA 1
ATOM 708 C C . ALA A 1 89 ? 12.201 -1.442 -22.778 1.00 97.50 89 ALA A C 1
ATOM 710 O O . ALA A 1 89 ? 11.901 -2.377 -23.518 1.00 97.50 89 ALA A O 1
ATOM 711 N N . PRO A 1 90 ? 13.199 -0.595 -23.096 1.00 97.56 90 PRO A N 1
ATOM 712 C CA . PRO A 1 90 ? 13.935 -0.686 -24.359 1.00 97.56 90 PRO A CA 1
ATOM 713 C C . PRO A 1 90 ? 14.780 -1.963 -24.478 1.00 97.56 90 PRO A C 1
ATOM 715 O O . PRO A 1 90 ? 15.069 -2.411 -25.586 1.00 97.56 90 PRO A O 1
ATOM 718 N N . ASP A 1 91 ? 15.193 -2.538 -23.348 1.00 98.00 91 ASP A N 1
ATOM 719 C CA . ASP A 1 91 ? 16.015 -3.739 -23.276 1.00 98.00 91 ASP A CA 1
ATOM 720 C C . ASP A 1 91 ? 15.869 -4.434 -21.908 1.00 98.00 91 ASP A C 1
ATOM 722 O O . ASP A 1 91 ? 15.365 -3.865 -20.931 1.00 98.00 91 ASP A O 1
ATOM 726 N N . SER A 1 92 ? 16.342 -5.681 -21.824 1.00 97.38 92 SER A N 1
ATOM 727 C CA . SER A 1 92 ? 16.233 -6.498 -20.611 1.00 97.38 92 SER A CA 1
ATOM 728 C C . SER A 1 92 ? 17.048 -5.974 -19.426 1.00 97.38 92 SER A C 1
ATOM 730 O O . SER A 1 92 ? 16.659 -6.221 -18.286 1.00 97.38 92 SER A O 1
ATOM 732 N N . ALA A 1 93 ? 18.158 -5.266 -19.654 1.00 98.06 93 ALA A N 1
ATOM 733 C CA . ALA A 1 93 ? 18.970 -4.713 -18.570 1.00 98.06 93 ALA A CA 1
ATOM 734 C C . ALA A 1 93 ? 18.252 -3.528 -17.909 1.00 98.06 93 ALA A C 1
ATOM 736 O O . ALA A 1 93 ? 18.176 -3.456 -16.681 1.00 98.06 93 ALA A O 1
ATOM 737 N N . THR A 1 94 ? 17.642 -2.658 -18.716 1.00 98.12 94 THR A N 1
ATOM 738 C CA . THR A 1 94 ? 16.782 -1.564 -18.254 1.00 98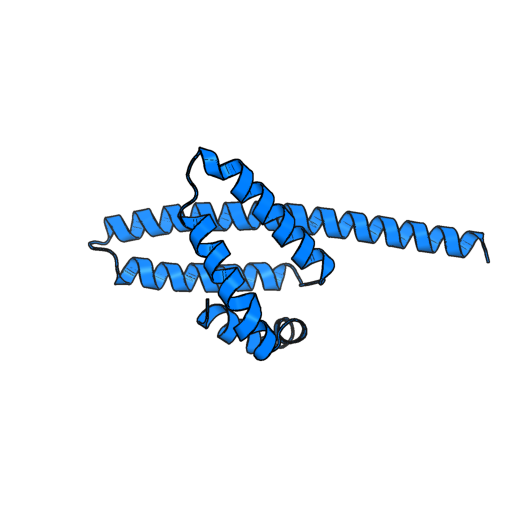.12 94 THR A CA 1
ATOM 739 C C . THR A 1 94 ? 15.564 -2.103 -17.500 1.00 98.12 94 THR A C 1
ATOM 741 O O . THR A 1 94 ? 15.273 -1.633 -16.398 1.00 98.12 94 THR A O 1
ATOM 744 N N . ALA A 1 95 ? 14.893 -3.131 -18.034 1.00 98.19 95 ALA A N 1
ATOM 745 C CA . ALA A 1 95 ? 13.775 -3.789 -17.352 1.00 98.19 95 ALA A CA 1
ATOM 746 C C . ALA A 1 95 ? 14.193 -4.346 -15.982 1.00 98.19 95 ALA A C 1
ATOM 748 O O . ALA A 1 95 ? 13.519 -4.114 -14.979 1.00 98.19 95 ALA A O 1
ATOM 749 N N . PHE A 1 96 ? 15.327 -5.053 -15.927 1.00 98.06 96 PHE A N 1
ATOM 750 C CA . PHE A 1 96 ? 15.845 -5.646 -14.697 1.00 98.06 96 PHE A CA 1
ATOM 751 C C . PHE A 1 96 ? 16.165 -4.585 -13.637 1.00 98.06 96 PHE A C 1
ATOM 753 O O . PHE A 1 96 ? 15.704 -4.702 -12.503 1.00 98.06 96 PHE A O 1
ATOM 760 N N . ALA A 1 97 ? 16.879 -3.519 -14.011 1.00 98.06 97 ALA A N 1
ATOM 761 C CA . ALA A 1 97 ? 17.204 -2.425 -13.097 1.00 98.06 97 ALA A CA 1
ATOM 762 C C . ALA A 1 97 ? 15.944 -1.715 -12.567 1.00 98.06 97 ALA A C 1
ATOM 764 O O . ALA A 1 97 ? 15.855 -1.399 -11.379 1.00 98.06 97 ALA A O 1
ATOM 765 N N . ALA A 1 98 ? 14.941 -1.503 -13.424 1.00 97.50 98 ALA A N 1
ATOM 766 C CA . ALA A 1 98 ? 13.674 -0.906 -13.015 1.00 97.50 98 ALA A CA 1
ATOM 767 C C . ALA A 1 98 ? 12.884 -1.814 -12.055 1.00 97.50 98 ALA A C 1
ATOM 769 O O . ALA A 1 98 ? 12.323 -1.330 -11.072 1.00 97.50 98 ALA A O 1
ATOM 770 N N . ILE A 1 99 ? 12.855 -3.127 -12.311 1.00 98.00 99 ILE A N 1
ATOM 771 C CA . ILE A 1 99 ? 12.196 -4.126 -11.455 1.00 98.00 99 ILE A CA 1
ATOM 772 C C . ILE A 1 99 ? 12.879 -4.225 -10.087 1.00 98.00 99 ILE A C 1
ATOM 774 O O . ILE A 1 99 ? 12.184 -4.306 -9.069 1.00 98.00 99 ILE A O 1
ATOM 778 N N . ASP A 1 100 ? 14.211 -4.197 -10.045 1.00 98.00 100 ASP A N 1
ATOM 779 C CA . ASP A 1 100 ? 14.988 -4.206 -8.802 1.00 98.00 100 ASP A CA 1
ATOM 780 C C . ASP A 1 100 ? 14.685 -2.958 -7.955 1.00 98.00 100 ASP A C 1
ATOM 782 O O . ASP A 1 100 ? 14.260 -3.058 -6.800 1.00 98.00 100 ASP A O 1
ATOM 786 N N . CYS A 1 101 ? 14.746 -1.776 -8.576 1.00 96.75 101 CYS A N 1
ATOM 787 C CA . CYS A 1 101 ? 14.411 -0.510 -7.925 1.00 96.75 101 CYS A CA 1
ATOM 788 C C . CYS A 1 101 ? 12.963 -0.486 -7.406 1.00 96.75 101 CYS A C 1
ATOM 790 O O . CYS A 1 101 ? 12.711 -0.175 -6.238 1.00 96.75 101 CYS A O 1
ATOM 792 N N . LEU A 1 102 ? 12.000 -0.878 -8.246 1.00 97.44 102 LEU A N 1
ATOM 793 C CA . LEU A 1 102 ? 10.593 -0.976 -7.864 1.00 97.44 102 LEU A CA 1
ATOM 794 C C . LEU A 1 102 ? 10.388 -1.943 -6.694 1.00 97.44 102 LEU A C 1
ATOM 796 O O . LEU A 1 102 ? 9.564 -1.678 -5.816 1.00 97.44 102 LEU A O 1
ATOM 800 N N . SER A 1 103 ? 11.112 -3.064 -6.677 1.00 97.31 103 SER A N 1
ATOM 801 C CA . SER A 1 103 ? 11.023 -4.048 -5.601 1.00 97.31 103 SER A CA 1
ATOM 802 C C . SER A 1 103 ? 11.424 -3.444 -4.270 1.00 97.31 103 SER A C 1
ATOM 804 O O . SER A 1 103 ? 10.625 -3.494 -3.336 1.00 97.31 103 SER A O 1
ATOM 806 N N . ALA A 1 104 ? 12.595 -2.812 -4.217 1.00 96.88 104 ALA A N 1
ATOM 807 C CA . ALA A 1 104 ? 13.087 -2.160 -3.012 1.00 96.88 104 ALA A CA 1
ATOM 808 C C . ALA A 1 104 ? 12.118 -1.073 -2.519 1.00 96.88 104 ALA A C 1
ATOM 810 O O . ALA A 1 104 ? 11.758 -1.043 -1.343 1.00 96.88 104 ALA A O 1
ATOM 811 N N . ILE A 1 105 ? 11.625 -0.220 -3.423 1.00 96.19 105 ILE A N 1
ATOM 812 C CA . ILE A 1 105 ? 10.695 0.864 -3.079 1.00 96.19 105 ILE A CA 1
ATOM 813 C C . ILE A 1 105 ? 9.372 0.319 -2.519 1.00 96.19 105 ILE A C 1
ATOM 815 O O . ILE A 1 105 ? 8.878 0.811 -1.501 1.00 96.19 105 ILE A O 1
ATOM 819 N N . MET A 1 106 ? 8.787 -0.698 -3.161 1.00 96.81 106 MET A N 1
ATOM 820 C CA . MET A 1 106 ? 7.537 -1.317 -2.703 1.00 96.81 106 MET A CA 1
ATOM 821 C C . MET A 1 106 ? 7.702 -2.000 -1.344 1.00 96.81 106 MET A C 1
ATOM 823 O O . MET A 1 106 ? 6.801 -1.909 -0.506 1.00 96.81 106 MET A O 1
ATOM 827 N N . ASP A 1 107 ? 8.840 -2.655 -1.116 1.00 97.50 107 ASP A N 1
ATOM 828 C CA . ASP A 1 107 ? 9.116 -3.371 0.127 1.00 97.50 107 ASP A CA 1
ATOM 829 C C . ASP A 1 107 ? 9.317 -2.375 1.290 1.00 97.50 107 ASP A C 1
ATOM 831 O O . ASP A 1 107 ? 8.675 -2.523 2.331 1.00 97.50 107 ASP A O 1
ATOM 835 N N . ILE A 1 108 ? 10.060 -1.278 1.078 1.00 96.94 108 ILE A N 1
ATOM 836 C CA . ILE A 1 108 ? 10.211 -0.180 2.056 1.00 96.94 108 ILE A CA 1
ATOM 837 C C . ILE A 1 108 ? 8.859 0.480 2.370 1.00 96.94 108 ILE A C 1
ATOM 839 O O . ILE A 1 108 ? 8.540 0.763 3.530 1.00 96.94 108 ILE A O 1
ATOM 843 N N . ALA A 1 109 ? 8.030 0.729 1.351 1.00 97.06 109 ALA A N 1
ATOM 844 C CA . ALA A 1 109 ? 6.705 1.306 1.559 1.00 97.06 109 ALA A CA 1
ATOM 845 C C . ALA A 1 109 ? 5.810 0.383 2.401 1.00 97.06 109 AL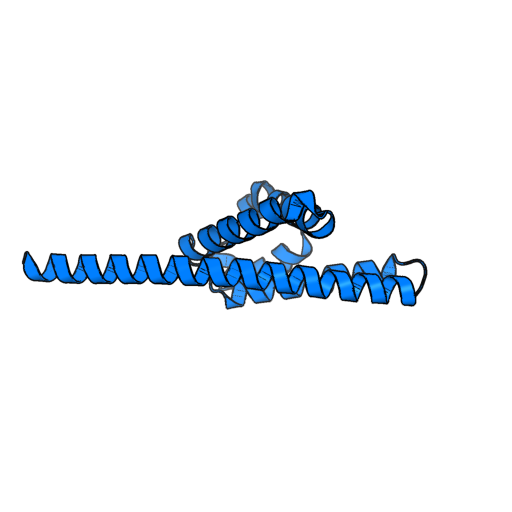A A C 1
ATOM 847 O O . ALA A 1 109 ? 5.102 0.851 3.298 1.00 97.06 109 ALA A O 1
ATOM 848 N N . MET A 1 110 ? 5.865 -0.926 2.137 1.00 97.38 110 MET A N 1
ATOM 849 C CA . MET A 1 110 ? 5.118 -1.928 2.892 1.00 97.38 110 MET A CA 1
ATOM 850 C C . MET A 1 110 ? 5.605 -2.049 4.336 1.00 97.38 110 MET A C 1
ATOM 852 O O . MET A 1 110 ? 4.777 -2.150 5.244 1.00 97.38 110 MET A O 1
ATOM 856 N N . GLU A 1 111 ? 6.918 -1.993 4.562 1.00 97.88 111 GLU A N 1
ATOM 857 C CA . GLU A 1 111 ? 7.515 -1.981 5.898 1.00 97.88 111 GLU A CA 1
ATOM 858 C C . GLU A 1 111 ? 6.988 -0.794 6.716 1.00 97.88 111 GLU A C 1
ATOM 860 O O . GLU A 1 111 ? 6.395 -0.981 7.783 1.00 97.88 111 GLU A O 1
ATOM 865 N N . GLY A 1 112 ? 7.098 0.425 6.176 1.00 97.31 112 GLY A N 1
ATOM 866 C CA . GLY A 1 112 ? 6.633 1.639 6.851 1.00 97.31 112 GLY A CA 1
ATOM 867 C C . GLY A 1 112 ? 5.126 1.632 7.135 1.00 97.31 112 GLY A C 1
ATOM 868 O O . GLY A 1 112 ? 4.691 2.014 8.226 1.00 97.31 112 GLY A O 1
ATOM 869 N N . MET A 1 113 ? 4.321 1.155 6.182 1.00 97.44 113 MET A N 1
ATOM 870 C CA . MET A 1 113 ? 2.870 1.032 6.342 1.00 97.44 113 MET A CA 1
ATOM 871 C C . MET A 1 113 ? 2.496 -0.001 7.413 1.00 97.44 113 MET A C 1
ATOM 873 O O . MET A 1 113 ? 1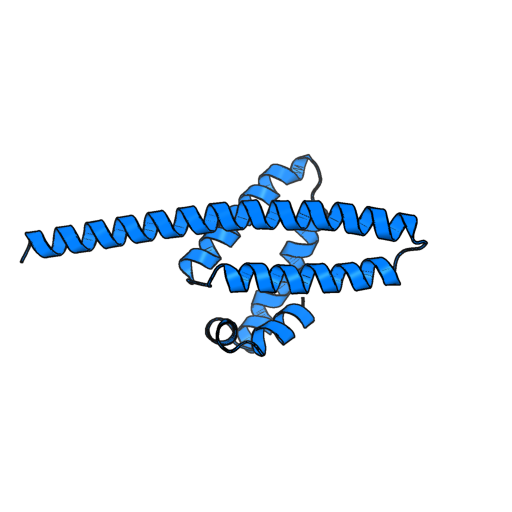.623 0.260 8.243 1.00 97.44 113 MET A O 1
ATOM 877 N N . THR A 1 114 ? 3.165 -1.157 7.425 1.00 97.06 114 THR A N 1
ATOM 878 C CA . THR A 1 114 ? 2.900 -2.253 8.372 1.00 97.06 114 THR A CA 1
ATOM 879 C C . THR A 1 114 ? 3.325 -1.887 9.793 1.00 97.06 114 THR A C 1
ATOM 881 O O . THR A 1 114 ? 2.617 -2.214 10.753 1.00 97.06 114 THR A O 1
ATOM 884 N N . LEU A 1 115 ? 4.426 -1.146 9.944 1.00 97.81 115 LEU A N 1
ATOM 885 C CA . LEU A 1 115 ? 4.863 -0.609 11.231 1.00 97.81 115 LEU A CA 1
ATOM 886 C C . LEU A 1 115 ? 3.814 0.348 11.815 1.00 97.81 115 LEU A C 1
ATOM 888 O O . LEU A 1 115 ? 3.377 0.185 12.956 1.00 97.81 115 LEU A O 1
ATOM 892 N N . ALA A 1 116 ? 3.349 1.312 11.013 1.00 98.00 116 ALA A N 1
ATOM 893 C CA . ALA A 1 116 ? 2.307 2.247 11.434 1.00 98.00 116 ALA A CA 1
ATOM 894 C C . ALA A 1 116 ? 0.988 1.533 11.766 1.00 98.00 116 ALA A C 1
ATOM 896 O O . ALA A 1 116 ? 0.387 1.794 12.811 1.00 98.00 116 ALA A O 1
ATOM 897 N N . TYR A 1 117 ? 0.587 0.570 10.931 1.00 98.12 117 TYR A N 1
ATOM 898 C CA . TYR A 1 117 ? -0.593 -0.261 11.163 1.00 98.12 117 TYR A CA 1
ATOM 899 C C . TYR A 1 117 ? -0.526 -0.985 12.516 1.00 98.12 117 TYR A C 1
ATOM 901 O O . TYR A 1 117 ? -1.476 -0.940 13.302 1.00 98.12 117 TYR A O 1
ATOM 909 N N . THR A 1 118 ? 0.608 -1.625 12.813 1.00 97.19 118 THR A N 1
ATOM 910 C CA . THR A 1 118 ? 0.821 -2.373 14.061 1.00 97.19 118 THR A CA 1
ATOM 911 C C . THR A 1 118 ? 0.724 -1.453 15.272 1.00 97.19 118 THR A C 1
ATOM 913 O O . THR A 1 118 ? -0.057 -1.718 16.187 1.00 97.19 118 THR A O 1
ATOM 916 N N . HIS A 1 119 ? 1.413 -0.311 15.240 1.00 96.69 119 HIS A N 1
ATOM 917 C CA . HIS A 1 119 ? 1.337 0.670 16.320 1.00 96.69 119 HIS A CA 1
ATOM 918 C C . HIS A 1 119 ? -0.082 1.207 16.538 1.00 96.69 119 HIS A C 1
ATOM 920 O O . HIS A 1 119 ? -0.513 1.365 17.682 1.00 96.69 119 HIS A O 1
ATOM 926 N N . ALA A 1 120 ? -0.833 1.473 15.467 1.00 95.88 120 ALA A N 1
ATOM 927 C CA . ALA A 1 120 ? -2.221 1.911 15.573 1.00 95.88 120 ALA A CA 1
ATOM 928 C C . ALA A 1 120 ? -3.113 0.854 16.236 1.00 95.88 120 ALA A C 1
ATOM 930 O O . ALA A 1 120 ? -3.907 1.186 17.122 1.00 95.88 120 ALA A O 1
ATOM 931 N N . ARG A 1 121 ? -2.946 -0.421 15.870 1.00 94.50 121 ARG A N 1
ATOM 932 C CA . ARG A 1 121 ? -3.694 -1.526 16.483 1.00 94.50 121 ARG A CA 1
ATOM 933 C C . ARG A 1 121 ? -3.346 -1.743 17.947 1.00 94.50 121 ARG A C 1
ATOM 935 O O . ARG A 1 121 ? -4.254 -1.966 18.748 1.00 94.50 121 ARG A O 1
ATOM 942 N N . GLU A 1 122 ? -2.073 -1.655 18.315 1.00 94.62 122 GLU A N 1
ATOM 943 C CA . GLU A 1 122 ? -1.655 -1.755 19.715 1.00 94.62 122 GLU A CA 1
ATOM 944 C C . GLU A 1 122 ? -2.272 -0.648 20.569 1.00 94.62 122 GLU A C 1
ATOM 946 O O . GLU A 1 122 ? -2.808 -0.927 21.640 1.00 94.62 122 GLU A O 1
ATOM 951 N N . ARG A 1 123 ? -2.245 0.602 20.086 1.00 92.81 123 ARG A N 1
ATOM 952 C CA . ARG A 1 123 ? -2.874 1.735 20.782 1.00 92.81 123 ARG A CA 1
ATOM 953 C C . ARG A 1 123 ? -4.370 1.501 20.990 1.00 92.81 123 ARG A C 1
ATOM 955 O O . ARG A 1 123 ? -4.846 1.671 22.108 1.00 92.81 123 ARG A O 1
ATOM 962 N N . SER A 1 124 ? -5.081 1.057 19.951 1.00 91.12 124 SER A N 1
ATOM 963 C CA . SER A 1 124 ? -6.512 0.732 20.045 1.00 91.12 124 SER A CA 1
ATOM 964 C C . SER A 1 124 ? -6.775 -0.379 21.063 1.00 91.12 124 SER A C 1
ATOM 966 O O . SER A 1 124 ? -7.652 -0.251 21.906 1.00 91.12 124 SER A O 1
ATOM 968 N N . THR A 1 125 ? -5.971 -1.442 21.037 1.00 91.19 125 THR A N 1
ATOM 969 C CA . THR A 1 125 ? -6.134 -2.592 21.940 1.00 91.19 125 THR A CA 1
ATOM 970 C C . THR A 1 125 ? -5.889 -2.201 23.399 1.00 91.19 125 THR A C 1
ATOM 972 O O . THR A 1 125 ? -6.636 -2.614 24.285 1.00 91.19 125 THR A O 1
ATOM 975 N N . ARG A 1 126 ? -4.867 -1.373 23.665 1.00 92.25 126 ARG A N 1
ATOM 976 C CA . ARG A 1 126 ? -4.592 -0.843 25.012 1.00 92.25 126 ARG A CA 1
ATOM 977 C C . ARG A 1 126 ? -5.733 0.048 25.510 1.00 92.25 126 ARG A C 1
ATOM 979 O O . ARG A 1 126 ? -6.114 -0.067 26.671 1.00 92.25 126 ARG A O 1
ATOM 986 N N . ALA A 1 127 ? -6.293 0.895 24.644 1.00 90.44 127 ALA A N 1
ATOM 987 C CA . ALA A 1 127 ? -7.433 1.743 24.988 1.00 90.44 127 ALA A CA 1
ATOM 988 C C . ALA A 1 127 ? -8.685 0.915 25.329 1.00 90.44 127 ALA A C 1
ATOM 990 O O . ALA A 1 127 ? -9.310 1.154 26.361 1.00 90.44 127 ALA A O 1
ATOM 991 N N . ASP A 1 128 ? -8.996 -0.110 24.530 1.00 91.38 128 ASP A N 1
ATOM 992 C CA . ASP A 1 128 ? -10.124 -1.012 24.788 1.00 91.38 128 ASP A CA 1
ATOM 993 C C . ASP A 1 128 ? -9.957 -1.774 26.109 1.00 91.38 128 ASP A C 1
ATOM 995 O O . ASP A 1 128 ? -10.914 -1.932 26.867 1.00 91.38 128 ASP A O 1
ATOM 999 N N . ALA A 1 129 ? -8.741 -2.242 26.410 1.00 90.81 129 ALA A N 1
ATOM 1000 C CA . ALA A 1 129 ? -8.444 -2.927 27.665 1.00 90.81 129 ALA A CA 1
ATOM 1001 C C . ALA A 1 129 ? -8.616 -1.999 28.879 1.00 90.81 129 ALA A C 1
ATOM 1003 O O . ALA A 1 129 ? -9.233 -2.394 29.870 1.00 90.81 129 ALA A O 1
ATOM 1004 N N . ALA A 1 130 ? -8.127 -0.758 28.785 1.00 91.62 130 ALA A N 1
ATOM 1005 C CA . ALA A 1 130 ? -8.294 0.246 29.832 1.00 91.62 130 ALA A CA 1
ATOM 1006 C C . ALA A 1 130 ? -9.775 0.584 30.066 1.00 91.62 130 ALA A C 1
ATOM 1008 O O . ALA A 1 130 ? -10.216 0.643 31.213 1.00 91.62 130 ALA A O 1
ATOM 1009 N N . TYR A 1 131 ? -10.558 0.734 28.992 1.00 90.88 131 TYR A N 1
ATOM 1010 C CA . TYR A 1 131 ? -11.996 0.986 29.082 1.00 90.88 131 TYR A CA 1
ATOM 1011 C C . TYR A 1 131 ? -12.742 -0.167 29.766 1.00 90.88 131 TYR A C 1
ATOM 1013 O O . TYR A 1 131 ? -13.545 0.066 30.670 1.00 90.88 131 TYR A O 1
ATOM 1021 N N . ARG A 1 132 ? -12.433 -1.421 29.400 1.00 93.19 132 ARG A N 1
ATOM 1022 C CA . ARG A 1 132 ? -13.020 -2.604 30.052 1.00 93.19 132 ARG A CA 1
ATOM 1023 C C . ARG A 1 132 ? -12.700 -2.643 31.543 1.00 93.19 132 ARG A C 1
ATOM 1025 O O . ARG A 1 132 ? -13.611 -2.841 32.340 1.00 93.19 132 ARG A O 1
ATOM 1032 N N . LEU A 1 133 ? -11.441 -2.415 31.926 1.00 92.75 133 LEU A N 1
ATOM 1033 C CA . LEU A 1 133 ? -11.039 -2.397 33.334 1.00 92.75 133 LEU A CA 1
ATOM 1034 C C . LEU A 1 133 ? -11.790 -1.313 34.118 1.00 92.75 133 LEU A C 1
ATOM 1036 O O . LEU A 1 133 ? -12.318 -1.590 35.188 1.00 92.75 133 LEU A O 1
ATOM 1040 N N . PHE A 1 134 ? -11.896 -0.106 33.561 1.00 90.44 134 PHE A N 1
ATOM 1041 C CA . PHE A 1 134 ? -12.640 0.988 34.180 1.00 90.44 134 PHE A CA 1
ATOM 1042 C C . PHE A 1 134 ? -14.126 0.644 34.370 1.00 90.44 134 PHE A C 1
ATOM 1044 O O . PHE A 1 134 ? -14.665 0.834 35.457 1.00 90.44 134 PHE A O 1
ATOM 1051 N N . SER A 1 135 ? -14.770 0.059 33.354 1.00 90.19 135 SER A N 1
ATOM 1052 C CA . SER A 1 135 ? -16.179 -0.356 33.434 1.00 90.19 135 SER A CA 1
ATOM 1053 C C . SER A 1 135 ? -16.446 -1.466 34.459 1.00 90.19 135 SER A C 1
ATOM 1055 O O . SER A 1 135 ? -17.555 -1.560 34.973 1.00 90.19 135 SER A O 1
ATOM 1057 N N . LEU A 1 136 ? -15.445 -2.295 34.775 1.00 92.62 136 LEU A N 1
ATOM 1058 C CA . LEU A 1 136 ? -15.546 -3.335 35.804 1.00 92.62 136 LEU A CA 1
ATOM 1059 C C . LEU A 1 136 ? -15.385 -2.782 37.224 1.00 92.62 136 LEU A C 1
ATOM 1061 O O . LEU A 1 136 ? -15.863 -3.400 38.161 1.00 92.62 136 LEU A O 1
ATOM 1065 N N . VAL A 1 137 ? -14.693 -1.652 37.391 1.00 89.94 137 VAL A N 1
ATOM 1066 C CA . VAL A 1 137 ? -14.489 -1.002 38.699 1.00 89.94 137 VAL A CA 1
ATOM 1067 C C . VAL A 1 137 ? -15.675 -0.105 39.079 1.00 89.94 137 VAL A C 1
ATOM 1069 O O . VAL A 1 137 ? -15.872 0.180 40.256 1.00 89.94 137 VAL A O 1
ATOM 1072 N N . GLN A 1 138 ? -16.453 0.362 38.097 1.00 76.56 138 GLN A N 1
ATOM 1073 C CA . GLN A 1 138 ? -17.607 1.246 38.314 1.00 76.56 138 GLN A CA 1
ATOM 1074 C C . GLN A 1 138 ? -18.967 0.533 38.410 1.00 76.56 138 GLN A C 1
ATOM 1076 O O . GLN A 1 138 ? -19.965 1.210 38.657 1.00 76.56 138 GLN A O 1
ATOM 1081 N N . ASN A 1 139 ? -19.014 -0.788 38.217 1.00 55.06 139 ASN A N 1
ATOM 1082 C CA . ASN A 1 139 ? -20.214 -1.624 38.363 1.00 55.06 139 ASN A CA 1
ATOM 1083 C C . ASN A 1 139 ? -20.071 -2.558 39.566 1.00 55.06 139 ASN A C 1
ATOM 1085 O O . ASN A 1 139 ? -21.120 -2.921 40.139 1.00 55.06 139 ASN A O 1
#

Organism: NCBI:txid2316736

Sequence (139 aa):
AQRFYEVLLQDGRARRFLSHDQVKQRLQPAMQRWLVQLLTTNADGIAGAVASQRVIGDVHARVGIPVDLVTRGARVLKHELFVRLHDDAPDSATAFAAIDCLSAIMDIAMEGMTLAYTHARERSTRADAAYRLFSLVQN

InterPro domains:
  IPR009050 Globin-like superfamily [SSF46458] (2-113)
  IPR012292 Globin/Protoglobin [G3DSA:1.10.490.10] (1-116)
  IPR044398 Globin-sensor domain [PF11563] (2-122)